Protein AF-A0A7J2KCJ2-F1 (afdb_monomer_lite)

Radius of gyration: 29.89 Å; chains: 1; bounding box: 61×27×84 Å

Foldseek 3Di:
DVVVVVVVVVVCVVPPVDDDDDDDDDDDDDQAKDKDKDFDDKDKDKDFDPLPPFDFDKDKDFDFFPQPDFKDADPAQFDPPFDFKDAQPPHTDDDPPQWHADNVRRMIGGPGGHHGDGSRIMGIGTHPVRRDGDIDIDMDIDMDMDIDHDDD

Sequence (152 aa):
MLELGLMIKKLLEENIKDVKIFFQEPFKETSETIIYITLDESRIDEKTLPRKDVEKKDVIEKFSGNGVKKIFKLSSPPLKPITRVEHPPGIILRENVDFTVNYEQQTILFKRPPKKGNENIVITYYDRNKVYEILYLTMSVVYRIHIYSKDP

Secondary structure (DSSP, 8-state):
-HHHHHHHHHHHHHH-TT----PPPP----SS-EEEEEEEEEEEEEEEPPGGGS--PEEEEEEEE-SS--EEE-SSPBPSSP-EEESSTT-B--BTTTEEEETTTTEEEESSPPPSEEEEEEEEEEBGGG----EEEEEEEEEEEEEE----

Structure (mmCIF, N/CA/C/O backbone):
data_AF-A0A7J2KCJ2-F1
#
_entry.id   AF-A0A7J2KCJ2-F1
#
loop_
_atom_site.group_PDB
_atom_site.id
_atom_site.type_symbol
_atom_site.label_atom_id
_atom_site.label_alt_id
_atom_site.label_comp_id
_atom_site.label_asym_id
_atom_site.label_entity_id
_atom_site.label_seq_id
_atom_site.pdbx_PDB_ins_code
_atom_site.Cartn_x
_atom_site.Cartn_y
_atom_site.Cartn_z
_atom_site.occupancy
_atom_site.B_iso_or_equiv
_atom_site.auth_seq_id
_atom_site.auth_comp_id
_atom_site.auth_asym_id
_atom_site.auth_atom_id
_atom_site.pdbx_PDB_model_num
ATOM 1 N N . MET A 1 1 ? 22.908 12.843 -42.430 1.00 42.88 1 MET A N 1
ATOM 2 C CA . MET A 1 1 ? 23.109 11.417 -42.077 1.00 42.88 1 MET A CA 1
ATOM 3 C C . MET A 1 1 ? 24.150 11.214 -40.972 1.00 42.88 1 MET A C 1
ATOM 5 O O . MET A 1 1 ? 23.867 10.425 -40.085 1.00 42.88 1 MET A O 1
ATOM 9 N N . LEU A 1 2 ? 25.288 11.933 -40.958 1.00 42.72 2 LEU A N 1
ATOM 10 C CA . LEU A 1 2 ? 26.294 11.820 -39.880 1.00 42.72 2 LEU A CA 1
ATOM 11 C C . LEU A 1 2 ? 25.764 12.162 -38.469 1.00 42.72 2 LEU A C 1
ATOM 13 O O . LEU A 1 2 ? 26.114 11.479 -37.512 1.00 42.72 2 LEU A O 1
ATOM 17 N N . GLU A 1 3 ? 24.896 13.168 -38.328 1.00 48.50 3 GLU A N 1
ATOM 18 C CA . GLU A 1 3 ? 24.433 13.630 -37.004 1.00 48.50 3 GLU A CA 1
ATOM 19 C C . GLU A 1 3 ? 23.588 12.598 -36.240 1.00 48.50 3 GLU A C 1
ATOM 21 O O . GLU A 1 3 ? 23.720 12.470 -35.024 1.00 48.50 3 GLU A O 1
ATOM 26 N N . LEU A 1 4 ? 22.771 11.806 -36.944 1.00 45.66 4 LEU A N 1
ATOM 27 C CA . LEU A 1 4 ? 21.928 10.782 -36.319 1.00 45.66 4 LEU A CA 1
ATOM 28 C C . LEU A 1 4 ? 22.764 9.593 -35.815 1.00 45.66 4 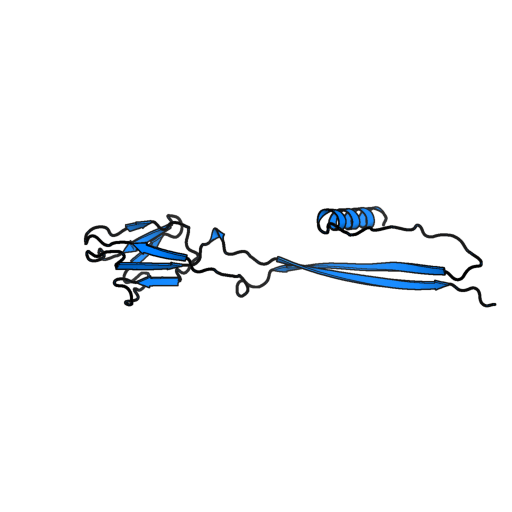LEU A C 1
ATOM 30 O O . LEU A 1 4 ? 22.515 9.072 -34.730 1.00 45.66 4 LEU A O 1
ATOM 34 N N . GLY A 1 5 ? 23.801 9.204 -36.568 1.00 46.38 5 GLY A N 1
ATOM 35 C CA . GLY A 1 5 ? 24.722 8.134 -36.172 1.00 46.38 5 GLY A CA 1
ATOM 36 C C . GLY A 1 5 ? 25.511 8.475 -34.904 1.00 46.38 5 GLY A C 1
ATOM 37 O O . GLY A 1 5 ? 25.633 7.645 -34.004 1.00 46.38 5 GLY A O 1
ATOM 38 N N . LEU A 1 6 ? 25.970 9.724 -34.783 1.00 53.34 6 LEU A N 1
ATOM 39 C CA . LEU A 1 6 ? 26.630 10.231 -33.574 1.00 53.34 6 LEU A CA 1
ATOM 40 C C . LEU A 1 6 ? 25.693 10.245 -32.356 1.00 53.34 6 LEU A C 1
ATOM 42 O O . LEU A 1 6 ? 26.117 9.882 -31.258 1.00 53.34 6 LEU A O 1
ATOM 46 N N . MET A 1 7 ? 24.422 10.609 -32.549 1.00 51.00 7 MET A N 1
ATOM 47 C CA . MET A 1 7 ? 23.421 10.635 -31.479 1.00 51.00 7 MET A CA 1
ATOM 48 C C . MET A 1 7 ? 23.092 9.228 -30.958 1.00 51.00 7 MET A C 1
ATOM 50 O O . MET A 1 7 ? 23.064 9.018 -29.747 1.00 51.00 7 MET A O 1
ATOM 54 N N . ILE A 1 8 ? 22.918 8.252 -31.855 1.00 53.03 8 ILE A N 1
ATOM 55 C CA . ILE A 1 8 ? 22.663 6.847 -31.492 1.00 53.03 8 ILE A CA 1
ATOM 56 C C . ILE A 1 8 ? 23.874 6.237 -30.777 1.00 53.03 8 ILE A C 1
ATOM 58 O O . ILE A 1 8 ? 23.710 5.567 -29.760 1.00 53.03 8 ILE A O 1
ATOM 62 N N . LYS A 1 9 ? 25.097 6.510 -31.254 1.00 55.28 9 LYS A N 1
ATOM 63 C CA . LYS A 1 9 ? 26.328 6.045 -30.598 1.00 55.28 9 LYS A CA 1
ATOM 64 C C . LYS A 1 9 ? 26.427 6.544 -29.160 1.00 55.28 9 LYS A C 1
ATOM 66 O O . LYS A 1 9 ? 26.644 5.739 -28.261 1.00 55.28 9 LYS A O 1
ATOM 71 N N . LYS A 1 10 ? 26.218 7.845 -28.946 1.00 61.03 10 LYS A N 1
ATOM 72 C CA . LYS A 1 10 ? 26.251 8.450 -27.611 1.00 61.03 10 LYS A CA 1
ATOM 73 C C . LYS A 1 10 ? 25.230 7.797 -26.675 1.00 61.03 10 LYS A C 1
ATOM 75 O O . LYS A 1 10 ? 25.572 7.425 -25.560 1.00 61.03 10 LYS A O 1
ATOM 80 N N . LEU A 1 11 ? 24.006 7.586 -27.162 1.00 56.12 11 LEU A N 1
ATOM 81 C CA . LEU A 1 11 ? 22.927 6.975 -26.385 1.00 56.12 11 LEU A CA 1
ATOM 82 C C . LEU A 1 11 ? 23.242 5.524 -25.974 1.00 56.12 11 LEU A C 1
ATOM 84 O O . LEU A 1 11 ? 22.859 5.092 -24.888 1.00 56.12 11 LEU A O 1
ATOM 88 N N . LEU A 1 12 ? 23.953 4.776 -26.823 1.00 54.62 12 LEU A N 1
ATOM 89 C CA . LEU A 1 12 ? 24.359 3.394 -26.552 1.00 54.62 12 LEU A CA 1
ATOM 90 C C . LEU A 1 12 ? 25.576 3.310 -25.618 1.00 54.62 12 LEU A C 1
ATOM 92 O O . LEU A 1 12 ? 25.559 2.500 -24.695 1.00 54.62 12 LEU A O 1
ATOM 96 N N . GLU A 1 13 ? 26.589 4.160 -25.804 1.00 59.94 13 GLU A N 1
ATOM 97 C CA . GLU A 1 13 ? 27.771 4.227 -24.926 1.00 59.94 13 GLU A CA 1
ATOM 98 C C . GLU A 1 13 ? 27.409 4.677 -23.497 1.00 59.94 13 GLU A C 1
ATOM 100 O O . GLU A 1 13 ? 27.990 4.191 -22.529 1.00 59.94 13 GLU A O 1
ATOM 105 N N . GLU A 1 14 ? 26.423 5.568 -23.342 1.00 59.81 14 GLU A N 1
ATOM 106 C CA . GLU A 1 14 ? 25.967 6.054 -22.030 1.00 59.81 14 GLU A CA 1
ATOM 107 C C . GLU A 1 14 ? 25.188 4.997 -21.229 1.00 59.81 14 GLU A C 1
ATOM 109 O O . GLU A 1 14 ? 25.226 5.009 -19.998 1.00 59.81 14 GLU A O 1
ATOM 114 N N . ASN A 1 15 ? 24.501 4.069 -21.905 1.00 50.44 15 ASN A N 1
ATOM 115 C CA . ASN A 1 15 ? 23.585 3.119 -21.263 1.00 50.44 15 ASN A CA 1
ATOM 116 C C . ASN A 1 15 ? 24.089 1.667 -21.251 1.00 50.44 15 ASN A C 1
ATOM 118 O O . ASN A 1 15 ? 23.579 0.853 -20.482 1.00 50.44 15 ASN A O 1
ATOM 122 N N . ILE A 1 16 ? 25.095 1.325 -22.063 1.00 49.78 16 ILE A N 1
ATOM 123 C CA . ILE A 1 16 ? 25.649 -0.030 -22.160 1.00 49.78 16 ILE A CA 1
ATOM 124 C C . ILE A 1 16 ? 27.174 0.066 -22.063 1.00 49.78 16 ILE A C 1
ATOM 126 O O . ILE A 1 16 ? 27.855 0.447 -23.011 1.00 49.78 16 ILE A O 1
ATOM 130 N N . LYS A 1 17 ? 27.719 -0.294 -20.895 1.00 45.59 17 LYS A N 1
ATOM 131 C CA . LYS A 1 17 ? 29.115 -0.022 -20.503 1.00 45.59 17 LYS A CA 1
ATOM 132 C C . LYS A 1 17 ? 30.212 -0.698 -21.344 1.00 45.59 17 LYS A C 1
ATOM 134 O O . LYS A 1 17 ? 31.373 -0.376 -21.130 1.00 45.59 17 LYS A O 1
ATOM 139 N N . ASP A 1 18 ? 29.878 -1.555 -22.309 1.00 43.91 18 ASP A N 1
ATOM 140 C CA . ASP A 1 18 ? 30.858 -2.364 -23.052 1.00 43.91 18 ASP A CA 1
ATOM 141 C C . ASP A 1 18 ? 30.596 -2.437 -24.569 1.00 43.91 18 ASP A C 1
ATOM 143 O O . ASP A 1 18 ? 30.805 -3.475 -25.197 1.00 43.91 18 ASP A O 1
ATOM 147 N N . VAL A 1 19 ? 30.147 -1.347 -25.203 1.00 40.44 19 VAL A N 1
ATOM 148 C CA . VAL A 1 19 ? 29.978 -1.315 -26.671 1.00 40.44 19 VAL A CA 1
ATOM 149 C C . VAL A 1 19 ? 30.938 -0.313 -27.310 1.00 40.44 19 VAL A C 1
ATOM 151 O O . VAL A 1 19 ? 30.828 0.890 -27.106 1.00 40.44 19 VAL A O 1
ATOM 154 N N . LYS A 1 20 ? 31.877 -0.808 -28.129 1.00 37.22 20 LYS A N 1
ATOM 155 C CA . LYS A 1 20 ? 32.715 0.020 -29.014 1.00 37.22 20 LYS A CA 1
ATOM 156 C C . LYS A 1 20 ? 32.087 0.071 -30.406 1.00 37.22 20 LYS A C 1
ATOM 158 O O . LYS A 1 20 ? 32.025 -0.952 -31.083 1.00 37.22 20 LYS A O 1
ATOM 163 N N . ILE A 1 21 ? 31.649 1.254 -30.835 1.00 43.53 21 ILE A N 1
ATOM 164 C CA . ILE A 1 21 ? 31.030 1.473 -32.153 1.00 43.53 21 ILE A CA 1
ATOM 165 C C . ILE A 1 21 ? 31.984 2.275 -33.044 1.00 43.53 21 ILE A C 1
ATOM 167 O O . ILE A 1 21 ? 32.410 3.378 -32.684 1.00 43.53 21 ILE A O 1
ATOM 171 N N . PHE A 1 22 ? 32.275 1.735 -34.228 1.00 40.47 22 PHE A N 1
ATOM 172 C CA . PHE A 1 22 ? 33.077 2.381 -35.265 1.00 40.47 22 PHE A CA 1
ATOM 173 C C . PHE A 1 22 ? 32.191 2.707 -36.473 1.00 40.47 22 PHE A C 1
ATOM 175 O O . PHE A 1 22 ? 31.462 1.843 -36.952 1.00 40.47 22 PHE A O 1
ATOM 182 N N . PHE A 1 23 ? 32.269 3.943 -36.968 1.00 42.19 23 PHE A N 1
ATOM 183 C CA . PHE A 1 23 ? 31.685 4.335 -38.251 1.00 42.19 23 PHE A CA 1
ATOM 184 C C . PHE A 1 23 ? 32.813 4.398 -39.278 1.00 42.19 23 PHE A C 1
ATOM 186 O O . PHE A 1 23 ? 33.782 5.126 -39.068 1.00 42.19 23 PHE A O 1
ATOM 193 N N . GLN A 1 24 ? 32.707 3.627 -40.358 1.00 47.22 24 GLN A N 1
ATOM 194 C CA . GLN A 1 24 ? 33.613 3.736 -41.502 1.00 47.22 24 GLN A CA 1
ATOM 195 C C . GLN A 1 24 ? 32.980 4.623 -42.578 1.00 47.22 24 GLN A C 1
ATOM 197 O O . GLN A 1 24 ? 31.788 4.509 -42.864 1.00 47.22 24 GLN A O 1
ATOM 202 N N . GLU A 1 25 ? 33.777 5.519 -43.160 1.00 47.97 25 GLU A N 1
ATOM 203 C CA . GLU A 1 25 ? 33.387 6.293 -44.342 1.00 47.97 25 GLU A CA 1
ATOM 204 C C . GLU A 1 25 ? 33.278 5.383 -45.583 1.00 47.97 25 GLU A C 1
ATOM 206 O O . GLU A 1 25 ? 33.993 4.379 -45.666 1.00 47.97 25 GLU A O 1
ATOM 211 N N . PRO A 1 26 ? 32.424 5.711 -46.574 1.00 44.12 26 PRO A N 1
ATOM 212 C CA . PRO A 1 26 ? 32.389 4.976 -47.837 1.00 44.12 26 PRO A CA 1
ATOM 213 C C . PRO A 1 26 ? 33.716 5.174 -4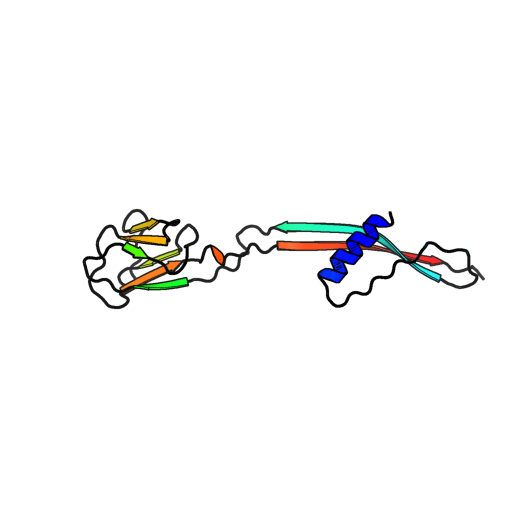8.587 1.00 44.12 26 PRO A C 1
ATOM 215 O O . PRO A 1 26 ? 34.081 6.313 -48.884 1.00 44.12 26 PRO A O 1
ATOM 218 N N . PHE A 1 27 ? 34.445 4.092 -48.899 1.00 53.03 27 PHE A N 1
ATOM 219 C CA . PHE A 1 27 ? 35.766 4.194 -49.536 1.00 53.03 27 PHE A CA 1
ATOM 220 C C . PHE A 1 27 ? 35.953 3.387 -50.831 1.00 53.03 27 PHE A C 1
ATOM 222 O O . PHE A 1 27 ? 35.218 2.449 -51.131 1.00 53.03 27 PHE A O 1
ATOM 229 N N . LYS A 1 28 ? 36.950 3.868 -51.591 1.00 51.47 28 LYS A N 1
ATOM 230 C CA . LYS A 1 28 ? 37.321 3.637 -53.000 1.00 51.47 28 LYS A CA 1
ATOM 231 C C . LYS A 1 28 ? 37.773 2.207 -53.331 1.00 51.47 28 LYS A C 1
ATOM 233 O O . LYS A 1 28 ? 38.294 1.511 -52.470 1.00 51.47 28 LYS A O 1
ATOM 238 N N . GLU A 1 29 ? 37.612 1.845 -54.610 1.00 52.34 29 GLU A N 1
ATOM 239 C CA . GLU A 1 29 ? 37.973 0.561 -55.238 1.00 52.34 29 GLU A CA 1
ATOM 240 C C . GLU A 1 29 ? 39.289 -0.045 -54.724 1.00 52.34 29 GLU A C 1
ATOM 242 O O . GLU A 1 29 ? 40.326 0.620 -54.699 1.00 52.34 29 GLU A O 1
ATOM 247 N N . THR A 1 30 ? 39.253 -1.336 -54.374 1.00 53.50 30 THR A N 1
ATOM 248 C CA . THR A 1 30 ? 40.435 -2.115 -53.972 1.00 53.50 30 THR A CA 1
ATOM 249 C C . THR A 1 30 ? 40.507 -3.429 -54.756 1.00 53.50 30 THR A C 1
ATOM 251 O O . THR A 1 30 ? 39.509 -3.888 -55.311 1.00 53.50 30 THR A O 1
ATOM 254 N N . SER A 1 31 ? 41.696 -4.032 -54.820 1.00 55.81 31 SER A N 1
ATOM 255 C CA . SER A 1 31 ? 41.951 -5.324 -55.470 1.00 55.81 31 SER A CA 1
ATOM 256 C C . SER A 1 31 ? 41.703 -6.545 -54.575 1.00 55.81 31 SER A C 1
ATOM 258 O O . SER A 1 31 ? 41.955 -7.663 -55.012 1.00 55.81 31 SER A O 1
ATOM 260 N N . GLU A 1 32 ? 41.247 -6.353 -53.338 1.00 58.16 32 GLU A N 1
ATOM 261 C CA . GLU A 1 32 ? 41.064 -7.421 -52.352 1.00 58.16 32 GLU A CA 1
ATOM 262 C C . GLU A 1 32 ? 39.577 -7.733 -52.133 1.00 58.16 32 GLU A C 1
ATOM 264 O O . GLU A 1 32 ? 38.709 -6.888 -52.362 1.00 58.16 32 GLU A O 1
ATOM 269 N N . THR A 1 33 ? 39.270 -8.955 -51.680 1.00 54.25 33 THR A N 1
ATOM 270 C CA . THR A 1 33 ? 37.913 -9.292 -51.233 1.00 54.25 33 THR A CA 1
ATOM 271 C C . THR A 1 33 ? 37.606 -8.518 -49.957 1.00 54.25 33 THR A C 1
ATOM 273 O O . THR A 1 33 ? 38.273 -8.702 -48.940 1.00 54.25 33 THR A O 1
ATOM 276 N N . ILE A 1 34 ? 36.573 -7.685 -49.996 1.00 54.97 34 ILE A N 1
ATOM 277 C CA . ILE A 1 34 ? 36.153 -6.843 -48.880 1.00 54.97 34 ILE A CA 1
ATOM 278 C C . ILE A 1 34 ? 34.749 -7.231 -48.445 1.00 54.97 34 ILE A C 1
ATOM 280 O O . ILE A 1 34 ? 33.840 -7.390 -49.258 1.00 54.97 34 ILE A O 1
ATOM 284 N N . ILE A 1 35 ? 34.570 -7.313 -47.131 1.00 49.12 35 ILE A N 1
ATOM 285 C CA . ILE A 1 35 ? 33.267 -7.416 -46.484 1.00 49.12 35 ILE A CA 1
ATOM 286 C C . ILE A 1 35 ? 33.032 -6.101 -45.750 1.00 49.12 35 ILE A C 1
ATOM 288 O O . ILE A 1 35 ? 33.836 -5.735 -44.893 1.00 49.12 35 ILE A O 1
ATOM 292 N N . TYR A 1 36 ? 31.936 -5.406 -46.045 1.00 60.84 36 TYR A N 1
ATOM 293 C CA . TYR A 1 36 ? 31.486 -4.294 -45.211 1.00 60.84 36 TYR A CA 1
ATOM 294 C C . TYR A 1 36 ? 30.050 -4.491 -44.741 1.00 60.84 36 TYR A C 1
ATOM 296 O O . TYR A 1 36 ? 29.222 -5.106 -45.413 1.00 60.84 36 TYR A O 1
ATOM 304 N N . ILE A 1 37 ? 29.768 -3.959 -43.555 1.00 55.03 37 ILE A N 1
ATOM 305 C CA . ILE A 1 37 ? 28.477 -4.068 -42.885 1.00 55.03 37 ILE A CA 1
ATOM 306 C C . ILE A 1 37 ? 27.902 -2.661 -42.773 1.00 55.03 37 ILE A C 1
ATOM 308 O O . ILE A 1 37 ? 28.506 -1.789 -42.150 1.00 55.03 37 ILE A O 1
ATOM 312 N N . THR A 1 38 ? 26.745 -2.428 -43.374 1.00 54.22 38 THR A N 1
ATOM 313 C CA . THR A 1 38 ? 25.989 -1.184 -43.237 1.00 54.22 38 THR A CA 1
ATOM 314 C C . THR A 1 38 ? 24.825 -1.390 -42.283 1.00 54.22 38 THR A C 1
ATOM 316 O O . THR A 1 38 ? 24.184 -2.440 -42.266 1.00 54.22 38 THR A O 1
ATOM 319 N N . LEU A 1 39 ? 24.554 -0.372 -41.469 1.00 57.88 39 LEU A N 1
ATOM 320 C CA . LEU A 1 39 ? 23.292 -0.260 -40.751 1.00 57.88 39 LEU A CA 1
ATOM 321 C C . LEU A 1 39 ? 22.238 0.232 -41.747 1.00 57.88 39 LEU A C 1
ATOM 323 O O . LEU A 1 39 ? 22.379 1.329 -42.281 1.00 57.88 39 LEU A O 1
ATOM 327 N N . ASP A 1 40 ? 21.227 -0.585 -42.010 1.00 61.84 40 ASP A N 1
ATOM 328 C CA . ASP A 1 40 ? 20.182 -0.296 -42.995 1.00 61.84 40 ASP A CA 1
ATOM 329 C C . ASP A 1 40 ? 18.995 0.395 -42.325 1.00 61.84 40 ASP A C 1
ATOM 331 O O . ASP A 1 40 ? 18.592 1.492 -42.704 1.00 61.84 40 ASP A O 1
ATOM 335 N N . GLU A 1 41 ? 18.498 -0.204 -41.244 1.00 60.78 41 GLU A N 1
ATOM 336 C CA . GLU A 1 41 ? 17.384 0.333 -40.474 1.00 60.78 41 GLU A CA 1
ATOM 337 C C . GLU A 1 41 ? 17.625 0.129 -38.980 1.00 60.78 41 GLU A C 1
ATOM 339 O O . GLU A 1 41 ? 18.120 -0.908 -38.536 1.00 60.78 41 GLU A O 1
ATOM 344 N N . SER A 1 42 ? 17.238 1.120 -38.183 1.00 59.88 42 SER A N 1
ATOM 345 C CA . SER A 1 42 ? 17.188 1.000 -36.729 1.00 59.88 42 SER A CA 1
ATOM 346 C C . SER A 1 42 ? 15.879 1.570 -36.215 1.00 59.88 42 SER A C 1
ATOM 348 O O . SER A 1 42 ? 15.500 2.679 -36.597 1.00 59.88 42 SER A O 1
ATOM 350 N N . ARG A 1 43 ? 15.224 0.855 -35.304 1.00 59.22 43 ARG A N 1
ATOM 351 C CA . ARG A 1 43 ? 14.020 1.322 -34.618 1.00 59.22 43 ARG A CA 1
ATOM 352 C C . ARG A 1 43 ? 14.119 1.023 -33.132 1.00 59.22 43 ARG A C 1
ATOM 354 O O . ARG A 1 43 ? 14.487 -0.084 -32.747 1.00 59.22 43 ARG A O 1
ATOM 361 N N . ILE A 1 44 ? 13.770 2.006 -32.311 1.00 60.25 44 ILE A N 1
ATOM 362 C CA . ILE A 1 44 ? 13.568 1.823 -30.875 1.00 60.25 44 ILE A CA 1
ATOM 363 C C . ILE A 1 44 ? 12.076 1.980 -30.627 1.00 60.25 44 ILE A C 1
ATOM 365 O O . ILE A 1 44 ? 11.514 3.039 -30.897 1.00 60.25 44 ILE A O 1
ATOM 369 N N . ASP A 1 45 ? 11.449 0.921 -30.134 1.00 65.56 45 ASP A N 1
ATOM 370 C CA . ASP A 1 45 ? 10.058 0.950 -29.707 1.00 65.56 45 ASP A CA 1
ATOM 371 C C . ASP A 1 45 ? 10.013 1.001 -28.183 1.00 65.56 45 ASP A C 1
ATOM 373 O O . ASP A 1 45 ? 10.494 0.092 -27.497 1.00 65.56 45 ASP A O 1
ATOM 377 N N . GLU A 1 46 ? 9.408 2.060 -27.658 1.00 59.59 46 GLU A N 1
ATOM 378 C CA . GLU A 1 46 ? 9.051 2.153 -26.251 1.00 59.59 46 GLU A CA 1
ATOM 379 C C . GLU A 1 46 ? 7.711 1.449 -26.040 1.00 59.59 46 GLU A C 1
ATOM 381 O O . GLU A 1 46 ? 6.702 1.769 -26.674 1.00 59.59 46 GLU A O 1
ATOM 386 N N . LYS A 1 47 ? 7.701 0.448 -25.161 1.00 63.00 47 LYS A N 1
ATOM 387 C CA . LYS A 1 47 ? 6.478 -0.222 -24.732 1.00 63.00 47 LYS A CA 1
ATOM 388 C C . LYS A 1 47 ? 6.345 -0.099 -23.227 1.00 63.00 47 LYS A C 1
ATOM 390 O O . LYS A 1 47 ? 7.107 -0.694 -22.465 1.00 63.00 47 LYS A O 1
ATOM 395 N N . THR A 1 48 ? 5.319 0.624 -22.804 1.00 56.44 48 THR A N 1
ATOM 396 C CA . THR A 1 48 ? 4.815 0.550 -21.436 1.00 56.44 48 THR A CA 1
ATOM 397 C C . THR A 1 48 ? 3.988 -0.725 -21.314 1.00 56.44 48 THR A C 1
ATOM 399 O O . THR A 1 48 ? 3.012 -0.903 -22.050 1.00 56.44 48 THR A O 1
ATOM 402 N N . LEU A 1 49 ? 4.363 -1.639 -20.416 1.00 56.12 49 LEU A N 1
ATOM 403 C CA . LEU A 1 49 ? 3.497 -2.782 -20.139 1.00 56.12 49 LEU A CA 1
ATOM 404 C C . LEU A 1 49 ? 2.198 -2.307 -19.474 1.00 56.12 49 LEU A C 1
ATOM 406 O O . LEU A 1 49 ? 2.212 -1.377 -18.660 1.00 56.12 49 LEU A O 1
ATOM 410 N N . PRO A 1 50 ? 1.053 -2.943 -19.774 1.00 52.31 50 PRO A N 1
ATOM 411 C CA . PRO A 1 50 ? -0.155 -2.710 -19.004 1.00 52.31 50 PRO A CA 1
ATOM 412 C C . PRO A 1 50 ? 0.122 -3.009 -17.521 1.00 52.31 50 PRO A C 1
ATOM 414 O O . PRO A 1 50 ? 0.817 -3.966 -17.194 1.00 52.31 50 PRO A O 1
ATOM 417 N N . ARG A 1 51 ? -0.480 -2.227 -16.610 1.00 53.47 51 ARG A N 1
ATOM 418 C CA . ARG A 1 51 ? -0.323 -2.280 -15.131 1.00 53.47 51 ARG A CA 1
ATOM 419 C C . ARG A 1 51 ? -0.416 -3.666 -14.454 1.00 53.47 51 ARG A C 1
ATOM 421 O O . ARG A 1 51 ? -0.256 -3.750 -13.236 1.00 53.47 51 ARG A O 1
ATOM 428 N N . LYS A 1 52 ? -0.748 -4.729 -15.190 1.00 52.25 52 LYS A N 1
ATOM 429 C CA . LYS A 1 52 ? -0.794 -6.113 -14.706 1.00 52.25 52 LYS A CA 1
ATOM 430 C C . LYS A 1 52 ? 0.587 -6.715 -14.444 1.00 52.25 52 LYS A C 1
ATOM 432 O O . LYS A 1 52 ? 0.665 -7.550 -13.552 1.00 52.25 52 LYS A O 1
ATOM 437 N N . ASP A 1 53 ? 1.635 -6.249 -15.120 1.00 51.66 53 ASP A N 1
ATOM 438 C CA . ASP A 1 53 ? 2.983 -6.833 -15.003 1.00 51.66 53 ASP A CA 1
ATOM 439 C C . ASP A 1 53 ? 3.887 -6.088 -14.007 1.00 51.66 53 ASP A C 1
ATOM 441 O O . ASP A 1 53 ? 5.088 -6.327 -13.935 1.00 51.66 53 ASP A O 1
ATOM 445 N N . VAL A 1 54 ? 3.314 -5.175 -13.216 1.00 61.34 54 VAL A N 1
ATOM 446 C CA . VAL A 1 54 ? 4.049 -4.482 -12.157 1.00 61.34 54 VAL A CA 1
ATOM 447 C C . VAL A 1 54 ? 4.238 -5.424 -10.975 1.00 61.34 54 VAL A C 1
ATOM 449 O O . VAL A 1 54 ? 3.256 -5.908 -10.406 1.00 61.34 54 VAL A O 1
ATOM 452 N N . GLU A 1 55 ? 5.485 -5.645 -10.567 1.00 64.12 55 GLU A N 1
ATOM 453 C CA . GLU A 1 55 ? 5.798 -6.367 -9.338 1.00 64.12 55 GLU A CA 1
ATOM 454 C C . GLU A 1 55 ? 5.294 -5.553 -8.136 1.00 64.12 55 GLU A C 1
ATOM 456 O O . GLU A 1 55 ? 5.829 -4.501 -7.783 1.00 64.12 55 GLU A O 1
ATOM 461 N N . LYS A 1 56 ? 4.197 -6.008 -7.526 1.00 74.19 56 LYS A N 1
ATOM 462 C CA . LYS A 1 56 ? 3.610 -5.372 -6.346 1.00 74.19 56 LYS A CA 1
ATOM 463 C C . LYS A 1 56 ? 4.000 -6.171 -5.115 1.00 74.19 56 LYS A C 1
ATOM 465 O O . LYS A 1 56 ? 3.551 -7.301 -4.940 1.00 74.19 56 LYS A O 1
ATOM 470 N N . LYS A 1 57 ? 4.808 -5.577 -4.241 1.00 79.94 57 LYS A N 1
ATOM 471 C CA . LYS A 1 57 ? 5.146 -6.182 -2.951 1.00 79.94 57 LYS A CA 1
ATOM 472 C C . LYS A 1 57 ? 4.136 -5.762 -1.889 1.00 79.94 57 LYS A C 1
ATOM 474 O O . LYS A 1 57 ? 3.938 -4.567 -1.669 1.00 79.94 57 LYS A O 1
ATOM 479 N N . ASP A 1 58 ? 3.529 -6.741 -1.225 1.00 88.00 58 ASP A N 1
ATOM 480 C CA . ASP A 1 58 ? 2.637 -6.489 -0.095 1.00 88.00 58 ASP A CA 1
ATOM 481 C C . ASP A 1 58 ? 3.397 -5.841 1.068 1.00 88.00 58 ASP A C 1
ATOM 483 O O . ASP A 1 58 ? 4.445 -6.319 1.515 1.00 88.00 58 ASP A O 1
ATOM 487 N N . VAL A 1 59 ? 2.829 -4.758 1.585 1.00 93.88 59 VAL A N 1
ATOM 488 C CA . VAL A 1 59 ? 3.172 -4.164 2.872 1.00 93.88 59 VAL A CA 1
ATOM 489 C C . VAL A 1 59 ? 2.131 -4.635 3.877 1.00 93.88 59 VAL A C 1
ATOM 491 O O . VAL A 1 59 ? 0.930 -4.479 3.654 1.00 93.88 59 VAL A O 1
ATOM 494 N N . ILE A 1 60 ? 2.591 -5.220 4.982 1.00 96.81 60 ILE A N 1
ATOM 495 C CA . ILE A 1 60 ? 1.736 -5.658 6.086 1.00 96.81 60 ILE A CA 1
ATOM 496 C C . ILE A 1 60 ? 2.072 -4.797 7.296 1.00 96.81 60 ILE A C 1
ATOM 498 O O . ILE A 1 60 ? 3.183 -4.858 7.819 1.00 96.81 60 ILE A O 1
ATOM 502 N N . GLU A 1 61 ? 1.099 -4.021 7.754 1.00 97.56 61 GLU A N 1
ATOM 503 C CA . GLU A 1 61 ? 1.206 -3.233 8.975 1.00 97.56 61 GLU A CA 1
ATOM 504 C C . GLU A 1 61 ? 0.248 -3.748 10.036 1.00 97.56 61 GLU A C 1
ATOM 506 O O . GLU A 1 61 ? -0.902 -4.100 9.756 1.00 97.56 61 GLU A O 1
ATOM 511 N N . LYS A 1 62 ? 0.737 -3.775 11.275 1.00 98.19 62 LYS A N 1
ATOM 512 C CA . LYS A 1 62 ? -0.035 -4.191 12.437 1.00 98.19 62 LYS A CA 1
ATOM 513 C C . LYS A 1 62 ? -0.167 -3.043 13.420 1.00 98.19 62 LYS A C 1
ATOM 515 O O . LYS A 1 62 ? 0.797 -2.334 13.698 1.00 98.19 62 LYS A O 1
ATOM 520 N N . PHE A 1 63 ? -1.359 -2.895 13.980 1.00 98.19 63 PHE A N 1
ATOM 521 C CA . PHE A 1 63 ? -1.650 -1.894 14.998 1.00 98.19 63 PHE A CA 1
ATOM 522 C C . PHE A 1 63 ? -2.379 -2.519 16.182 1.00 98.19 63 PHE A C 1
ATOM 524 O O . PHE A 1 63 ? -3.083 -3.520 16.049 1.00 98.19 63 PHE A O 1
ATOM 531 N N . SER A 1 64 ? -2.241 -1.882 17.341 1.00 98.00 64 SER A N 1
ATOM 532 C CA . SER A 1 64 ? -2.948 -2.261 18.562 1.00 98.00 64 SE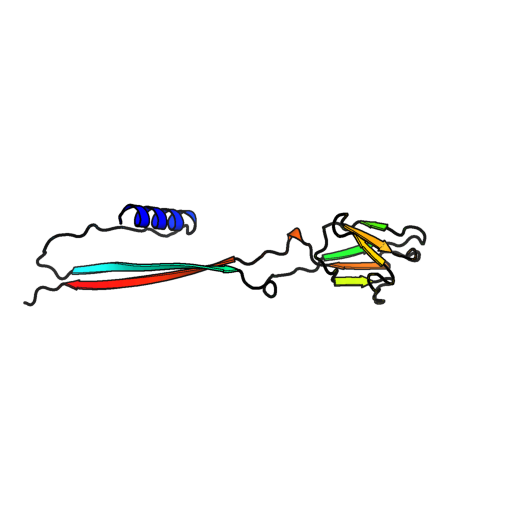R A CA 1
ATOM 533 C C . SER A 1 64 ? -4.142 -1.339 18.784 1.00 98.00 64 SER A C 1
ATOM 535 O O . SER A 1 64 ? -3.999 -0.116 18.897 1.00 98.00 64 SER A O 1
ATOM 537 N N . GLY A 1 65 ? -5.336 -1.920 18.852 1.00 96.81 65 GLY A N 1
ATOM 538 C CA . GLY A 1 65 ? -6.544 -1.223 19.266 1.00 96.81 65 GLY A CA 1
ATOM 539 C C . GLY A 1 65 ? -6.515 -0.927 20.765 1.00 96.81 65 GLY A C 1
ATOM 540 O O . GLY A 1 65 ? -6.015 -1.717 21.566 1.00 96.81 65 GLY A O 1
ATOM 541 N N . ASN A 1 66 ? -7.088 0.206 21.165 1.00 96.38 66 ASN A N 1
ATOM 542 C CA . ASN A 1 66 ? -7.262 0.580 22.573 1.00 96.38 66 ASN A CA 1
ATOM 543 C C . ASN A 1 66 ? -8.741 0.733 22.976 1.00 96.38 66 ASN A C 1
ATOM 545 O O . ASN A 1 66 ? -9.021 1.131 24.102 1.00 96.38 66 ASN A O 1
ATOM 549 N N . GLY A 1 67 ? -9.685 0.436 22.075 1.00 96.81 67 GLY A N 1
ATOM 550 C CA . GLY A 1 67 ? -11.122 0.617 22.299 1.00 96.81 67 GLY A CA 1
ATOM 551 C C . GLY A 1 67 ? -11.645 2.038 22.065 1.00 96.81 67 GLY A C 1
ATOM 552 O O . GLY A 1 67 ? -12.851 2.242 22.147 1.00 96.81 67 GLY A O 1
ATOM 553 N N . VAL A 1 68 ? -10.780 3.013 21.752 1.00 97.44 68 VAL A N 1
ATOM 554 C CA . VAL A 1 68 ? -11.154 4.438 21.629 1.00 97.44 68 VAL A CA 1
ATOM 555 C C . VAL A 1 68 ? -10.671 5.060 20.316 1.00 97.44 68 VAL A C 1
ATOM 557 O O . VAL A 1 68 ? -11.437 5.719 19.614 1.00 97.44 68 VAL A O 1
ATOM 560 N N . LYS A 1 69 ? -9.400 4.853 19.958 1.00 97.12 69 LYS A N 1
ATOM 561 C CA . LYS A 1 69 ? -8.763 5.402 18.757 1.00 97.12 69 LYS A CA 1
ATOM 562 C C . LYS A 1 69 ? -9.403 4.797 17.507 1.00 97.12 69 LYS A C 1
ATOM 564 O O . LYS A 1 69 ? -9.552 3.584 17.409 1.00 97.12 69 LYS A O 1
ATOM 569 N N . LYS A 1 70 ? -9.748 5.650 16.542 1.00 98.00 70 LYS A N 1
ATOM 570 C CA . LYS A 1 70 ? -10.357 5.242 15.262 1.00 98.00 70 LYS A CA 1
ATOM 571 C C . LYS A 1 70 ? -9.456 5.442 14.050 1.00 98.00 70 LYS A C 1
ATOM 573 O O . LYS A 1 70 ? -9.718 4.846 13.014 1.00 98.00 70 LYS A O 1
ATOM 578 N N . ILE A 1 71 ? -8.443 6.298 14.166 1.00 98.25 71 ILE A N 1
ATOM 579 C CA . ILE A 1 71 ? -7.586 6.702 13.051 1.00 98.25 71 ILE A CA 1
ATOM 580 C C . ILE A 1 71 ? -6.218 6.057 13.216 1.00 98.25 71 ILE A C 1
ATOM 582 O O . ILE A 1 71 ? -5.594 6.193 14.267 1.00 98.25 71 ILE A O 1
ATOM 586 N N . PHE A 1 72 ? -5.742 5.395 12.172 1.00 98.00 72 PHE A N 1
ATOM 587 C CA . PHE A 1 72 ? -4.430 4.762 12.125 1.00 98.00 72 PHE A CA 1
ATOM 588 C C . PHE A 1 72 ? -3.693 5.270 10.890 1.00 98.00 72 PHE A C 1
ATOM 590 O O . PHE A 1 72 ? -4.252 5.282 9.797 1.00 98.00 72 PHE A O 1
ATOM 597 N N . LYS A 1 73 ? -2.468 5.760 11.084 1.00 98.25 73 LYS A N 1
ATOM 598 C CA . LYS A 1 73 ? -1.610 6.305 10.030 1.00 98.25 73 LYS A CA 1
ATOM 599 C C . LYS A 1 73 ? -0.714 5.179 9.525 1.00 98.25 73 LYS A C 1
ATOM 601 O O . LYS A 1 73 ? -0.039 4.560 10.340 1.00 98.25 73 LYS A O 1
ATOM 606 N N . LEU A 1 74 ? -0.748 4.931 8.222 1.00 97.56 74 LEU A N 1
ATOM 607 C CA . LEU A 1 74 ? 0.118 3.969 7.548 1.00 97.56 74 LEU A CA 1
ATOM 608 C C . LEU A 1 74 ? 1.518 4.557 7.374 1.00 97.56 74 LEU A C 1
ATOM 610 O O . LEU A 1 74 ? 1.682 5.779 7.290 1.00 97.56 74 LEU A O 1
ATOM 614 N N . SER A 1 75 ? 2.515 3.681 7.310 1.00 95.44 75 SER A N 1
ATOM 615 C CA . SER A 1 75 ? 3.918 4.050 7.106 1.00 95.44 75 SER A CA 1
ATOM 616 C C . SER A 1 75 ? 4.212 4.572 5.696 1.00 95.44 75 SER A C 1
ATOM 618 O O . SER A 1 75 ? 5.146 5.352 5.518 1.00 95.44 75 SER A O 1
ATOM 620 N N . SER A 1 76 ? 3.411 4.175 4.704 1.00 92.88 76 SER A N 1
ATOM 621 C CA . SER A 1 76 ? 3.554 4.590 3.307 1.00 92.88 76 SER A CA 1
ATOM 622 C C . SER A 1 76 ? 2.185 4.795 2.641 1.00 92.88 76 SER A C 1
ATOM 624 O O . SER A 1 76 ? 1.174 4.260 3.114 1.00 92.88 76 SER A O 1
ATOM 626 N N . PRO A 1 77 ? 2.099 5.598 1.562 1.00 92.50 77 PRO A N 1
ATOM 627 C CA . PRO A 1 77 ? 0.835 5.843 0.884 1.00 92.50 77 PRO A CA 1
ATOM 628 C C . PRO A 1 77 ? 0.329 4.565 0.208 1.00 92.50 77 PRO A C 1
ATOM 630 O O . PRO A 1 77 ? 0.998 4.040 -0.684 1.00 92.50 77 PRO A O 1
ATOM 633 N N . PRO A 1 78 ? -0.878 4.079 0.544 1.00 94.06 78 PRO A N 1
ATOM 634 C CA . PRO A 1 78 ? -1.408 2.893 -0.103 1.00 94.06 78 PRO A CA 1
ATOM 635 C C . PRO A 1 78 ? -1.798 3.194 -1.552 1.00 94.06 78 PRO A C 1
ATOM 637 O O . PRO A 1 78 ? -2.298 4.281 -1.873 1.00 94.06 78 PRO A O 1
ATOM 640 N N . LEU A 1 79 ? -1.583 2.226 -2.438 1.00 91.69 79 LEU A N 1
ATOM 641 C CA . LEU A 1 79 ? -2.184 2.188 -3.763 1.00 91.69 79 LEU A CA 1
ATOM 642 C C . LEU A 1 79 ? -3.692 1.939 -3.616 1.00 91.69 79 LEU A C 1
ATOM 644 O O . LEU A 1 79 ? -4.121 1.167 -2.762 1.00 91.69 79 LEU A O 1
ATOM 648 N N . LYS A 1 80 ? -4.501 2.596 -4.451 1.00 90.81 80 LYS A N 1
ATOM 649 C CA . LYS A 1 80 ? -5.946 2.356 -4.514 1.00 90.81 80 LYS A CA 1
ATOM 650 C C . LYS A 1 80 ? -6.254 1.205 -5.490 1.00 90.81 80 LYS A C 1
ATOM 652 O O . LYS A 1 80 ? -5.733 1.236 -6.608 1.00 90.81 80 LYS A O 1
ATOM 657 N N . PRO A 1 81 ? -7.147 0.260 -5.143 1.00 91.25 81 PRO A N 1
ATOM 658 C CA . PRO A 1 81 ? -7.792 0.088 -3.836 1.00 91.25 81 PRO A CA 1
ATOM 659 C C . PRO A 1 81 ? -6.848 -0.540 -2.802 1.00 91.25 81 PRO A C 1
ATOM 661 O O . PRO A 1 81 ? -5.906 -1.242 -3.169 1.00 91.25 81 PRO A O 1
ATOM 664 N N . ILE A 1 82 ? -7.130 -0.314 -1.516 1.00 94.38 82 ILE A N 1
ATOM 665 C CA . ILE A 1 82 ? -6.431 -1.017 -0.437 1.00 94.38 82 ILE A CA 1
ATOM 666 C C . ILE A 1 82 ? -6.666 -2.533 -0.539 1.00 94.38 82 ILE A C 1
ATOM 668 O O . ILE A 1 82 ? -7.767 -2.966 -0.879 1.00 94.38 82 ILE A O 1
ATOM 672 N N . THR A 1 83 ? -5.646 -3.343 -0.245 1.00 95.12 83 THR A N 1
ATOM 673 C CA . THR A 1 83 ? -5.724 -4.799 -0.447 1.00 95.12 83 THR A CA 1
ATOM 674 C C . THR A 1 83 ? -6.606 -5.471 0.602 1.00 95.12 83 THR A C 1
ATOM 676 O O . THR A 1 83 ? -7.508 -6.233 0.254 1.00 95.12 83 THR A O 1
ATOM 679 N N . ARG A 1 84 ? -6.353 -5.226 1.896 1.00 97.06 84 ARG A N 1
ATOM 680 C CA . ARG A 1 84 ? -7.066 -5.910 2.986 1.00 97.06 84 ARG A CA 1
ATOM 681 C C . ARG A 1 84 ? -6.956 -5.159 4.309 1.00 97.06 84 ARG A C 1
ATOM 683 O O . ARG A 1 84 ? -5.896 -4.643 4.648 1.00 97.06 84 ARG A O 1
ATOM 690 N N . VAL A 1 85 ? -8.036 -5.155 5.084 1.00 98.00 85 VAL A N 1
ATOM 691 C CA . VAL A 1 85 ? -8.052 -4.682 6.476 1.00 98.00 85 VAL A CA 1
ATOM 692 C C . VAL A 1 85 ? -8.752 -5.725 7.329 1.00 98.00 85 VAL A C 1
ATOM 694 O O . VAL A 1 85 ? -9.833 -6.190 6.970 1.00 98.00 85 VAL A O 1
ATOM 697 N N . GLU A 1 86 ? -8.153 -6.073 8.461 1.00 98.25 86 GLU A N 1
ATOM 698 C CA . GLU A 1 86 ? -8.682 -7.059 9.393 1.00 98.25 86 GLU A CA 1
ATOM 699 C C . GLU A 1 86 ? -8.709 -6.541 10.819 1.00 98.25 86 GLU A C 1
ATOM 701 O O . GLU A 1 86 ? -7.761 -5.900 11.281 1.00 98.25 86 GLU A O 1
ATOM 706 N N . HIS A 1 87 ? -9.784 -6.868 11.532 1.00 95.81 87 HIS A N 1
ATOM 707 C CA . HIS A 1 87 ? -9.861 -6.691 12.974 1.00 95.81 87 HIS A CA 1
ATOM 708 C C . HIS A 1 87 ? -11.020 -7.515 13.576 1.00 95.81 87 HIS A C 1
ATOM 710 O O . HIS A 1 87 ? -12.182 -7.235 13.265 1.00 95.81 87 HIS A O 1
ATOM 716 N N . PRO A 1 88 ? -10.740 -8.459 14.501 1.00 95.94 88 PRO A N 1
ATOM 717 C CA . PRO A 1 88 ? -9.413 -9.015 14.809 1.00 95.94 88 PRO A CA 1
ATOM 718 C C . PRO A 1 88 ? -8.789 -9.732 13.588 1.00 95.94 88 PRO A C 1
ATOM 720 O O . PRO A 1 88 ? -9.480 -9.898 12.579 1.00 95.94 88 PRO A O 1
ATOM 723 N N . PRO A 1 89 ? -7.509 -10.158 13.650 1.00 95.50 89 PRO A N 1
ATOM 724 C CA . PRO A 1 89 ? -6.878 -10.908 12.562 1.00 95.50 89 PRO A CA 1
ATOM 725 C C . PRO A 1 89 ? -7.728 -12.118 12.148 1.00 95.50 89 PRO A C 1
ATOM 727 O O . PRO A 1 89 ? -8.261 -12.828 13.003 1.00 95.50 89 PRO A O 1
ATOM 730 N N . GLY A 1 90 ? -7.887 -12.324 10.841 1.00 94.62 90 GLY A N 1
ATOM 731 C CA . GLY A 1 90 ? -8.781 -13.329 10.256 1.00 94.62 90 GLY A CA 1
ATOM 732 C C . GLY A 1 90 ? -10.213 -12.851 9.976 1.00 94.62 90 GLY A C 1
ATOM 733 O O . GLY A 1 90 ? -10.914 -13.501 9.201 1.00 94.62 90 GLY A O 1
ATOM 734 N N . ILE A 1 91 ? -10.653 -11.711 10.527 1.00 96.56 91 ILE A N 1
ATOM 735 C CA . ILE A 1 91 ? -11.946 -11.095 10.185 1.00 96.56 91 ILE A CA 1
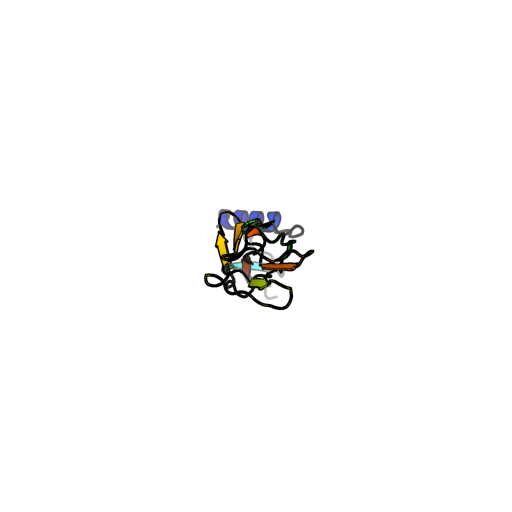ATOM 736 C C . ILE A 1 91 ? -11.721 -9.907 9.256 1.00 96.56 91 ILE A C 1
ATOM 738 O O . ILE A 1 91 ? -11.279 -8.843 9.687 1.00 96.56 91 ILE A O 1
ATOM 742 N N . ILE A 1 92 ? -12.068 -10.094 7.982 1.00 97.69 92 ILE A N 1
ATOM 743 C CA . ILE A 1 92 ? -11.942 -9.072 6.941 1.00 97.69 92 ILE A CA 1
ATOM 744 C C . ILE A 1 92 ? -13.049 -8.029 7.091 1.00 97.69 92 ILE A C 1
ATOM 746 O O . ILE A 1 92 ? -14.234 -8.359 7.150 1.00 97.69 92 ILE A O 1
ATOM 750 N N . LEU A 1 93 ? -12.650 -6.764 7.092 1.00 97.94 93 LEU A N 1
ATOM 751 C CA . LEU A 1 93 ? -13.541 -5.614 7.111 1.00 97.94 93 LEU A CA 1
ATOM 752 C C . LEU A 1 93 ? -13.737 -5.045 5.704 1.00 97.94 93 LEU A C 1
ATOM 754 O O . LEU A 1 93 ? -12.899 -5.225 4.819 1.00 97.94 93 LEU A O 1
ATOM 758 N N . ARG A 1 94 ? -14.832 -4.310 5.495 1.00 97.31 94 ARG A N 1
ATOM 759 C CA . ARG A 1 94 ? -15.183 -3.713 4.199 1.00 97.31 94 ARG A CA 1
ATOM 760 C C . ARG A 1 94 ? -14.995 -2.195 4.196 1.00 97.31 94 ARG A C 1
ATOM 762 O O . ARG A 1 94 ? -15.512 -1.488 5.066 1.00 97.31 94 ARG A O 1
ATOM 769 N N . GLU A 1 95 ? -14.305 -1.682 3.178 1.00 96.31 95 GLU A N 1
ATOM 770 C CA . GLU A 1 95 ? -14.169 -0.238 2.949 1.00 96.31 95 GLU A CA 1
ATOM 771 C C . GLU A 1 95 ? -15.551 0.392 2.687 1.00 96.31 95 GLU A C 1
ATOM 773 O O . GLU A 1 95 ? -16.435 -0.220 2.089 1.00 96.31 95 GLU A O 1
ATOM 778 N N . ASN A 1 96 ? -15.764 1.608 3.183 1.00 96.31 96 ASN A N 1
ATOM 779 C CA . ASN A 1 96 ? -17.025 2.357 3.226 1.00 96.31 96 ASN A CA 1
ATOM 780 C C . ASN A 1 96 ? -18.151 1.736 4.069 1.00 96.31 96 ASN A C 1
ATOM 782 O O . ASN A 1 96 ? -19.160 2.403 4.311 1.00 96.31 96 ASN A O 1
ATOM 786 N N . VAL A 1 97 ? -17.981 0.524 4.602 1.00 96.94 97 VAL A N 1
ATOM 787 C CA . VAL A 1 97 ? -18.928 -0.113 5.533 1.00 96.94 97 VAL A CA 1
ATOM 788 C C . VAL A 1 97 ? -18.385 -0.072 6.955 1.00 96.94 97 VAL A C 1
ATOM 790 O O . VAL A 1 97 ? -19.038 0.510 7.818 1.00 96.94 97 VAL A O 1
ATOM 793 N N . ASP A 1 98 ? -17.179 -0.588 7.172 1.00 98.19 98 ASP A N 1
ATOM 794 C CA . ASP A 1 98 ? -16.544 -0.730 8.487 1.00 98.19 98 ASP A CA 1
ATOM 795 C C . ASP A 1 98 ? -15.441 0.308 8.720 1.00 98.19 98 ASP A C 1
ATOM 797 O O . ASP A 1 98 ? -15.223 0.759 9.847 1.00 98.19 98 ASP A O 1
ATOM 801 N N . PHE A 1 99 ? -14.771 0.730 7.649 1.00 98.38 99 PHE A N 1
ATOM 802 C CA . PHE A 1 99 ? -13.710 1.735 7.670 1.00 98.38 99 PHE A CA 1
ATOM 803 C C . PHE A 1 99 ? -13.704 2.565 6.383 1.00 98.38 99 PHE A C 1
ATOM 805 O O . PHE A 1 99 ? -14.410 2.258 5.429 1.00 98.38 99 PHE A O 1
ATOM 812 N N . THR A 1 100 ? -12.903 3.621 6.351 1.00 98.12 100 THR A N 1
ATOM 813 C 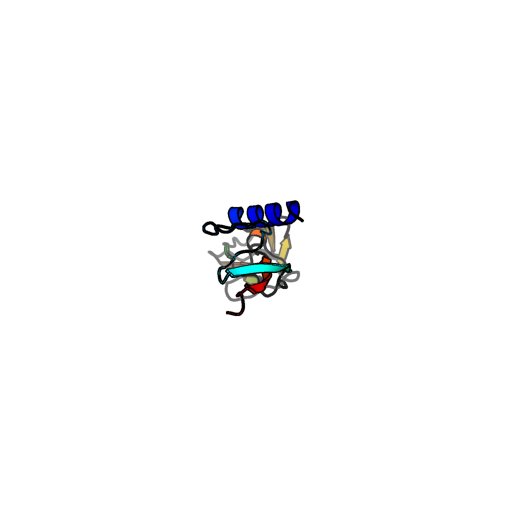CA . THR A 1 100 ? -12.618 4.440 5.164 1.00 98.12 100 THR A CA 1
ATOM 814 C C . THR A 1 100 ? -11.115 4.674 5.073 1.00 98.12 100 THR A C 1
ATOM 816 O O . THR A 1 100 ? -10.443 4.717 6.107 1.00 98.12 100 THR A O 1
ATOM 819 N N . VAL A 1 101 ? -10.584 4.809 3.858 1.00 97.88 101 VAL A N 1
ATOM 820 C CA . VAL A 1 101 ? -9.165 5.106 3.628 1.00 97.88 101 VAL A CA 1
ATOM 821 C C . VAL A 1 101 ? -9.032 6.511 3.061 1.00 97.88 101 VAL A C 1
ATOM 823 O O . VAL A 1 101 ? -9.606 6.834 2.021 1.00 97.88 101 VAL A O 1
ATOM 826 N N . ASN A 1 102 ? -8.241 7.349 3.724 1.00 96.81 102 ASN A N 1
ATOM 827 C CA . ASN A 1 102 ? -7.762 8.585 3.133 1.00 96.81 102 ASN A CA 1
ATOM 828 C C . ASN A 1 102 ? -6.412 8.306 2.469 1.00 96.81 102 ASN A C 1
ATOM 830 O O . ASN A 1 102 ? -5.380 8.233 3.135 1.00 96.81 102 ASN A O 1
ATOM 834 N N . TYR A 1 103 ? -6.434 8.125 1.151 1.00 94.75 103 TYR A N 1
ATOM 835 C CA . TYR A 1 103 ? -5.252 7.786 0.359 1.00 94.75 103 TYR A CA 1
ATOM 836 C C . TYR A 1 103 ? -4.216 8.922 0.319 1.00 94.75 103 TYR A C 1
ATOM 838 O O . TYR A 1 103 ? -3.025 8.637 0.225 1.00 94.75 103 TYR A O 1
ATOM 846 N N . GLU A 1 104 ? -4.635 10.182 0.439 1.00 92.25 104 GLU A N 1
ATOM 847 C CA . GLU A 1 104 ? -3.731 11.343 0.464 1.00 92.25 104 GLU A CA 1
ATOM 848 C C . GLU A 1 104 ? -3.060 11.491 1.830 1.00 92.25 104 GLU A C 1
ATOM 850 O O . GLU A 1 104 ? -1.843 11.621 1.953 1.00 92.25 104 GLU A O 1
ATOM 855 N N . GLN A 1 105 ? -3.856 11.380 2.893 1.00 95.75 105 GLN A N 1
ATOM 856 C CA . GLN A 1 105 ? -3.360 11.459 4.265 1.00 95.75 105 GLN A CA 1
ATOM 857 C C . GLN A 1 105 ? -2.785 10.135 4.765 1.00 95.75 105 GLN A C 1
ATOM 859 O O . GLN A 1 105 ? -2.231 10.106 5.859 1.00 95.75 105 GLN A O 1
ATOM 864 N N . GLN A 1 106 ? -2.862 9.058 3.983 1.00 96.69 106 GLN A N 1
ATOM 865 C CA . GLN A 1 106 ? -2.353 7.719 4.303 1.00 96.69 106 GLN A CA 1
ATOM 866 C C . GLN A 1 106 ? -2.921 7.189 5.629 1.00 96.69 106 GLN A C 1
ATOM 868 O O . GLN A 1 106 ? -2.207 6.615 6.448 1.00 96.69 106 GLN A O 1
ATOM 873 N N . THR A 1 107 ? -4.201 7.446 5.890 1.00 97.94 107 THR A N 1
ATOM 874 C CA . THR A 1 107 ? -4.866 7.062 7.140 1.00 97.94 107 THR A CA 1
ATOM 875 C C . THR A 1 107 ? -6.043 6.135 6.885 1.00 97.94 107 THR A C 1
ATOM 877 O O . THR A 1 107 ? -6.773 6.281 5.906 1.00 97.94 107 THR A O 1
ATOM 880 N N . ILE A 1 108 ? -6.256 5.198 7.807 1.00 98.00 108 ILE A N 1
ATOM 881 C CA . ILE A 1 108 ? -7.479 4.403 7.904 1.00 98.00 108 ILE A CA 1
ATOM 882 C C . ILE A 1 108 ? -8.307 4.927 9.067 1.00 98.00 108 ILE A C 1
ATOM 884 O O . ILE A 1 108 ? -7.830 4.984 10.202 1.00 98.00 108 ILE A O 1
ATOM 888 N N . LEU A 1 109 ? -9.556 5.285 8.783 1.00 98.44 109 LEU A N 1
ATOM 889 C CA . LEU A 1 109 ? -10.554 5.669 9.771 1.00 98.44 109 LEU A CA 1
ATOM 890 C C . LEU A 1 109 ? -11.583 4.546 9.913 1.00 98.44 109 LEU A C 1
ATOM 892 O O . LEU A 1 109 ? -12.403 4.325 9.022 1.00 98.44 109 LEU A O 1
ATOM 896 N N . PHE A 1 110 ? -11.579 3.870 11.057 1.00 98.44 110 PHE A N 1
ATOM 897 C CA . PHE A 1 110 ? -12.597 2.886 11.412 1.00 98.44 110 PHE A CA 1
ATOM 898 C C . PHE A 1 110 ? -13.885 3.586 11.859 1.00 98.44 110 PHE A C 1
ATOM 900 O O . PHE A 1 110 ? -13.849 4.512 12.673 1.00 98.44 110 PHE A O 1
ATOM 907 N N . LYS A 1 111 ? -15.052 3.122 11.394 1.00 97.81 111 LYS A N 1
ATOM 908 C CA . LYS A 1 111 ? -16.345 3.680 11.833 1.00 97.81 111 LYS A CA 1
ATOM 909 C C . LYS A 1 111 ? -16.585 3.424 13.322 1.00 97.81 111 LYS A C 1
ATOM 911 O O . LYS A 1 111 ? -17.019 4.318 14.060 1.00 97.81 111 LYS A O 1
ATOM 916 N N . ARG A 1 112 ? -16.255 2.214 13.781 1.00 96.44 112 ARG A N 1
ATOM 917 C CA . ARG A 1 112 ? -16.263 1.812 15.195 1.00 96.44 112 ARG A CA 1
ATOM 918 C C . ARG A 1 112 ? -14.826 1.637 15.688 1.00 96.44 112 ARG A C 1
ATOM 920 O O . ARG A 1 112 ? -14.017 1.097 14.942 1.00 96.44 112 ARG A O 1
ATOM 927 N N . PRO A 1 113 ? -14.492 2.088 16.907 1.00 97.38 113 PRO A N 1
ATOM 928 C CA . PRO A 1 113 ? -13.129 1.963 17.400 1.00 97.38 113 PRO A CA 1
ATOM 929 C C . PRO A 1 113 ? -12.772 0.475 17.570 1.00 97.38 113 PRO A C 1
ATOM 931 O O . PRO A 1 113 ? -13.562 -0.265 18.167 1.00 97.38 113 PRO A O 1
ATOM 934 N N . PRO A 1 114 ? -11.614 0.018 17.061 1.00 97.19 114 PRO A N 1
ATOM 935 C CA . PRO A 1 114 ? -11.155 -1.348 17.271 1.00 97.19 114 PRO A CA 1
ATOM 936 C C . PRO A 1 114 ? -11.036 -1.678 18.761 1.00 97.19 114 PRO A C 1
ATOM 938 O O . PRO A 1 114 ? -10.528 -0.870 19.548 1.00 97.19 114 PRO A O 1
ATOM 941 N N . LYS A 1 115 ? -11.488 -2.872 19.158 1.00 96.88 115 LYS A N 1
ATOM 942 C CA . LYS A 1 115 ? -11.420 -3.344 20.551 1.00 96.88 115 LYS A CA 1
ATOM 943 C C . LYS A 1 115 ? -9.973 -3.379 21.045 1.00 96.88 115 LYS A C 1
ATOM 945 O O . LYS A 1 115 ? -9.038 -3.510 20.253 1.00 96.88 115 LYS A O 1
ATOM 950 N N . LYS A 1 116 ? -9.786 -3.295 22.366 1.00 97.69 116 LYS A N 1
ATOM 951 C CA . LYS A 1 116 ? -8.456 -3.379 22.976 1.00 97.69 116 LYS A CA 1
ATOM 952 C C . LYS A 1 116 ? -7.790 -4.720 22.647 1.00 97.69 116 LYS A C 1
ATOM 954 O O . LYS A 1 116 ? -8.401 -5.767 22.840 1.00 97.69 116 LYS A O 1
ATOM 959 N N . GLY A 1 117 ? -6.551 -4.679 22.172 1.00 96.88 117 GLY A N 1
ATOM 960 C CA . GLY A 1 117 ? -5.746 -5.870 21.905 1.00 96.88 117 GLY A CA 1
ATOM 961 C C . GLY A 1 117 ? -4.392 -5.516 21.299 1.00 96.88 117 GLY A C 1
ATOM 962 O O . GLY A 1 117 ? -4.226 -4.430 20.748 1.00 96.88 117 GLY A O 1
ATOM 963 N N . ASN A 1 118 ? -3.423 -6.420 21.439 1.00 97.44 118 ASN A N 1
ATOM 964 C CA . ASN A 1 118 ? -2.086 -6.235 20.883 1.00 97.44 118 ASN A CA 1
ATOM 965 C C . ASN A 1 118 ? -2.044 -6.706 19.427 1.00 97.44 118 ASN A C 1
ATOM 967 O O . ASN A 1 118 ? -2.493 -7.817 19.156 1.00 97.44 118 ASN A O 1
ATOM 971 N N . GLU A 1 119 ? -1.531 -5.869 18.522 1.00 97.19 119 GLU A N 1
ATOM 972 C CA . GLU A 1 119 ? -1.409 -6.153 17.083 1.00 97.19 119 GLU A CA 1
ATOM 973 C C . GLU A 1 119 ? -2.687 -6.741 16.453 1.00 97.19 119 GLU A C 1
ATOM 975 O O . GLU A 1 119 ? -2.651 -7.547 15.524 1.00 97.19 119 GLU A O 1
ATOM 980 N N . ASN A 1 120 ? -3.848 -6.361 16.986 1.00 97.56 120 ASN A N 1
ATOM 981 C CA . ASN A 1 120 ? -5.132 -6.954 16.636 1.00 97.56 120 ASN A CA 1
ATOM 982 C C . ASN A 1 120 ? -5.807 -6.268 15.442 1.00 97.56 120 ASN A C 1
ATOM 984 O O . ASN A 1 120 ? -6.982 -6.520 15.173 1.00 97.56 120 ASN A O 1
ATOM 988 N N . ILE A 1 121 ? -5.093 -5.379 14.763 1.00 98.44 121 ILE A N 1
ATOM 989 C CA . ILE A 1 121 ? -5.493 -4.735 13.519 1.00 98.44 121 ILE A CA 1
ATOM 990 C C . ILE A 1 121 ? -4.407 -5.062 12.502 1.00 98.44 121 ILE A C 1
ATOM 992 O O . ILE A 1 121 ? -3.248 -4.726 12.737 1.00 98.44 121 ILE A O 1
ATOM 996 N N . VAL A 1 122 ? -4.774 -5.685 11.384 1.00 98.38 122 VAL A N 1
ATOM 997 C CA . VAL A 1 122 ? -3.840 -6.025 10.301 1.00 98.38 122 VAL A CA 1
ATOM 998 C C . VAL A 1 122 ? -4.290 -5.321 9.038 1.00 98.38 122 VAL A C 1
ATOM 1000 O O . VAL A 1 122 ? -5.446 -5.428 8.634 1.00 98.38 122 VAL A O 1
ATOM 1003 N N . ILE A 1 123 ? -3.383 -4.578 8.420 1.00 98.06 123 ILE A N 1
ATOM 1004 C CA . ILE A 1 123 ? -3.643 -3.846 7.188 1.00 98.06 123 ILE A CA 1
ATOM 1005 C C . ILE A 1 123 ? -2.615 -4.300 6.160 1.00 98.06 123 ILE A C 1
ATOM 1007 O O . ILE A 1 123 ? -1.412 -4.170 6.376 1.00 98.06 123 ILE A O 1
ATOM 1011 N N . THR A 1 124 ? -3.099 -4.824 5.041 1.00 97.44 124 THR A N 1
ATOM 1012 C CA . THR A 1 124 ? -2.284 -5.224 3.895 1.00 97.44 124 THR A CA 1
ATOM 1013 C C . THR A 1 124 ? -2.568 -4.286 2.736 1.00 97.44 124 THR A C 1
ATOM 1015 O O . THR A 1 124 ? -3.731 -4.015 2.417 1.00 97.44 124 THR A O 1
ATOM 1018 N N . TYR A 1 125 ? -1.518 -3.777 2.104 1.00 95.25 125 TYR A N 1
ATOM 1019 C CA . TYR A 1 125 ? -1.636 -2.864 0.975 1.00 95.25 125 TYR A CA 1
ATOM 1020 C C . TYR A 1 125 ? -0.366 -2.849 0.123 1.00 95.25 125 TYR A C 1
ATOM 1022 O O . TYR A 1 125 ? 0.700 -3.258 0.572 1.00 95.25 125 TYR A O 1
ATOM 1030 N N . TYR A 1 126 ? -0.469 -2.335 -1.100 1.00 92.31 126 TYR A N 1
ATOM 1031 C CA . TYR A 1 126 ? 0.698 -2.053 -1.937 1.00 92.31 126 TYR A CA 1
ATOM 1032 C C . TYR A 1 126 ? 1.154 -0.609 -1.746 1.00 92.31 126 TYR A C 1
ATOM 1034 O O . TYR A 1 126 ? 0.330 0.304 -1.816 1.00 92.31 126 TYR A O 1
ATOM 1042 N N . ASP A 1 127 ? 2.449 -0.389 -1.531 1.00 89.62 127 ASP A N 1
ATOM 1043 C CA . ASP A 1 127 ? 3.031 0.956 -1.454 1.00 89.62 127 ASP A CA 1
ATOM 1044 C C . ASP A 1 127 ? 2.963 1.627 -2.831 1.00 89.62 127 ASP A C 1
ATOM 1046 O O . ASP A 1 127 ? 3.583 1.165 -3.791 1.00 89.62 127 ASP A O 1
ATOM 1050 N N . ARG A 1 128 ? 2.217 2.731 -2.934 1.00 87.06 128 ARG A N 1
ATOM 1051 C CA . ARG A 1 128 ? 2.014 3.478 -4.184 1.00 87.06 128 ARG A CA 1
ATOM 1052 C C . ARG A 1 128 ? 3.330 3.929 -4.811 1.00 87.06 128 ARG A C 1
ATOM 1054 O O . ARG A 1 128 ? 3.408 4.003 -6.031 1.00 87.06 128 ARG A O 1
ATOM 1061 N N . ASN A 1 129 ? 4.348 4.205 -4.000 1.00 83.56 129 ASN A N 1
ATOM 1062 C CA . ASN A 1 129 ? 5.630 4.725 -4.467 1.00 83.56 129 ASN A CA 1
ATOM 1063 C C . ASN A 1 129 ? 6.582 3.625 -4.958 1.00 83.56 129 ASN A C 1
ATOM 1065 O O . ASN A 1 129 ? 7.615 3.936 -5.543 1.00 83.56 129 ASN A O 1
ATOM 1069 N N . LYS A 1 130 ? 6.262 2.349 -4.708 1.00 77.56 130 LYS A N 1
ATOM 1070 C CA . LYS A 1 130 ? 7.092 1.188 -5.087 1.00 77.56 130 LYS A CA 1
ATOM 1071 C C . LYS A 1 130 ? 6.483 0.351 -6.205 1.00 77.56 130 LYS A C 1
ATOM 1073 O O . LYS A 1 130 ? 6.983 -0.720 -6.527 1.00 77.56 130 LYS A O 1
ATOM 1078 N N . VAL A 1 131 ? 5.385 0.823 -6.777 1.00 68.75 131 VAL A N 1
ATOM 1079 C CA . VAL A 1 131 ? 4.746 0.223 -7.945 1.00 68.75 131 VAL A CA 1
ATOM 1080 C C . VAL A 1 131 ? 5.455 0.823 -9.157 1.00 68.75 131 VAL A C 1
ATOM 1082 O O . VAL A 1 131 ? 5.100 1.907 -9.610 1.00 68.75 131 VAL A O 1
ATOM 1085 N N . TYR A 1 132 ? 6.512 0.158 -9.623 1.00 61.41 132 TYR A N 1
ATOM 1086 C CA . TYR A 1 132 ? 7.271 0.594 -10.797 1.00 61.41 132 TYR A CA 1
ATOM 1087 C C . TYR A 1 132 ? 6.525 0.212 -12.079 1.00 61.41 132 TYR A C 1
ATOM 1089 O O . TYR A 1 132 ? 6.182 -0.952 -12.271 1.00 61.41 132 TYR A O 1
ATOM 1097 N N . GLU A 1 133 ? 6.295 1.160 -12.985 1.00 56.31 133 GLU A N 1
ATOM 1098 C CA . GLU A 1 133 ? 5.951 0.805 -14.364 1.00 56.31 133 GLU A CA 1
ATOM 1099 C C . GLU A 1 133 ? 7.211 0.237 -15.025 1.00 56.31 133 GLU A C 1
ATOM 1101 O O . GLU A 1 133 ? 8.241 0.907 -15.093 1.00 56.31 133 GLU A O 1
ATOM 1106 N N . ILE A 1 134 ? 7.163 -1.026 -15.455 1.00 53.88 134 ILE A N 1
ATOM 1107 C CA . ILE A 1 134 ? 8.283 -1.626 -16.180 1.00 53.88 134 ILE A CA 1
ATOM 1108 C C . ILE A 1 134 ? 8.267 -1.054 -17.599 1.00 53.88 134 ILE A C 1
ATOM 1110 O O . ILE A 1 134 ? 7.365 -1.347 -18.389 1.00 53.88 134 ILE A O 1
ATOM 1114 N N . LEU A 1 135 ? 9.262 -0.222 -17.905 1.00 53.94 135 LEU A N 1
ATOM 1115 C CA . LEU A 1 135 ? 9.492 0.315 -19.239 1.00 53.94 135 LEU A CA 1
ATOM 1116 C C . LEU A 1 135 ? 10.344 -0.673 -20.041 1.00 53.94 135 LEU A C 1
ATOM 1118 O O . LEU A 1 135 ? 11.494 -0.927 -19.684 1.00 53.94 135 LEU A O 1
ATOM 1122 N N . TYR A 1 136 ? 9.797 -1.220 -21.127 1.00 58.25 136 TYR A N 1
ATOM 1123 C CA . TYR A 1 136 ? 10.582 -1.995 -22.085 1.00 58.25 136 TYR A CA 1
ATOM 1124 C C . TYR A 1 136 ? 10.991 -1.107 -23.253 1.00 58.25 136 TYR A C 1
ATOM 1126 O O . TYR A 1 136 ? 10.149 -0.507 -23.922 1.00 58.25 136 TYR A O 1
ATOM 1134 N N . LEU A 1 137 ? 12.288 -1.098 -23.541 1.00 54.72 137 LEU A N 1
ATOM 1135 C CA . LEU A 1 137 ? 12.835 -0.558 -24.777 1.00 54.72 137 LEU A CA 1
ATOM 1136 C C . LEU A 1 137 ? 13.198 -1.740 -25.672 1.00 54.72 137 LEU A C 1
ATOM 1138 O O . LEU A 1 137 ? 14.062 -2.546 -25.331 1.00 54.72 137 LEU A O 1
ATOM 1142 N N . THR A 1 138 ? 12.512 -1.874 -26.804 1.00 60.41 138 THR A N 1
ATOM 1143 C CA . THR A 1 138 ? 12.862 -2.873 -27.820 1.00 60.41 138 THR A CA 1
ATOM 1144 C C . THR A 1 138 ? 13.685 -2.193 -28.901 1.00 60.41 138 THR A C 1
ATOM 1146 O O . THR A 1 138 ? 13.187 -1.290 -29.567 1.00 60.41 138 THR A O 1
ATOM 1149 N N . MET A 1 139 ? 14.926 -2.633 -29.102 1.00 60.03 139 MET A N 1
ATOM 1150 C CA . MET A 1 139 ? 15.771 -2.158 -30.196 1.00 60.03 139 MET A CA 1
ATOM 1151 C C . MET A 1 139 ? 15.765 -3.184 -31.331 1.00 60.03 139 MET A C 1
ATOM 1153 O O . MET A 1 139 ? 16.135 -4.338 -31.131 1.00 60.03 139 MET A O 1
ATOM 1157 N N . SER A 1 140 ? 15.346 -2.756 -32.518 1.00 67.44 140 SER A N 1
ATOM 1158 C CA . SER A 1 140 ? 15.429 -3.528 -33.760 1.00 67.44 140 SER A CA 1
ATOM 1159 C C . SER A 1 140 ? 16.490 -2.909 -34.655 1.00 67.44 140 SER A C 1
ATOM 1161 O O . SER A 1 140 ? 16.471 -1.699 -34.881 1.00 67.44 140 SER A O 1
ATOM 1163 N N . VAL A 1 141 ? 17.408 -3.731 -35.157 1.00 61.25 141 VAL A N 1
ATOM 1164 C CA . VAL A 1 141 ? 18.515 -3.282 -36.003 1.00 61.25 141 VAL A CA 1
ATOM 1165 C C . VAL A 1 141 ? 18.648 -4.231 -37.187 1.00 61.25 141 VAL A C 1
ATOM 1167 O O . VAL A 1 141 ? 18.777 -5.439 -36.998 1.00 61.25 141 VAL A O 1
ATOM 1170 N N . VAL A 1 142 ? 18.603 -3.687 -38.399 1.00 65.56 142 VAL A N 1
ATOM 1171 C CA . VAL A 1 142 ? 18.816 -4.420 -39.648 1.00 65.56 142 VAL A CA 1
ATOM 1172 C C . VAL A 1 142 ? 20.169 -4.015 -40.203 1.00 65.56 142 VAL A C 1
ATOM 1174 O O . VAL A 1 142 ? 20.420 -2.837 -40.452 1.00 65.56 142 VAL A O 1
ATOM 1177 N N . TYR A 1 143 ? 21.036 -5.001 -40.411 1.00 60.75 143 TYR A N 1
ATOM 1178 C CA . TYR A 1 143 ? 22.326 -4.802 -41.057 1.00 60.75 143 TYR A CA 1
ATOM 1179 C C . TYR A 1 143 ? 22.313 -5.414 -42.452 1.00 60.75 143 TYR A C 1
ATOM 1181 O O . TYR A 1 143 ? 21.792 -6.515 -42.647 1.00 60.75 143 TYR A O 1
ATOM 1189 N N . ARG A 1 144 ? 22.941 -4.735 -43.410 1.00 57.97 144 ARG A N 1
ATOM 1190 C CA . ARG A 1 144 ? 23.281 -5.311 -44.7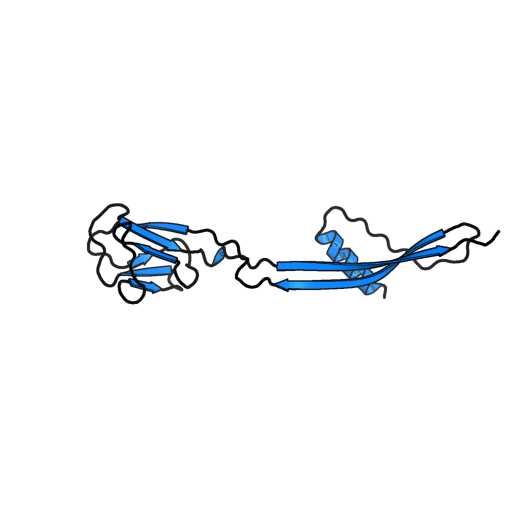11 1.00 57.97 144 ARG A CA 1
ATOM 1191 C C . ARG A 1 144 ? 24.762 -5.615 -44.755 1.00 57.97 144 ARG A C 1
ATOM 1193 O O . ARG A 1 144 ? 25.594 -4.778 -44.421 1.00 57.97 144 ARG A O 1
ATOM 1200 N N . ILE A 1 145 ? 25.084 -6.825 -45.186 1.00 57.53 145 ILE A N 1
ATOM 1201 C CA . ILE A 1 145 ? 26.458 -7.240 -45.432 1.00 57.53 145 ILE A CA 1
ATOM 1202 C C . ILE A 1 145 ? 26.664 -7.198 -46.933 1.00 57.53 145 ILE A C 1
ATOM 1204 O O . ILE A 1 145 ? 25.956 -7.871 -47.682 1.00 57.53 145 ILE A O 1
ATOM 1208 N N . HIS A 1 146 ? 27.635 -6.409 -47.361 1.00 60.75 146 HIS A N 1
ATOM 1209 C CA . HIS A 1 146 ? 28.056 -6.373 -48.742 1.00 60.75 146 HIS A CA 1
ATOM 1210 C C . HIS A 1 146 ? 29.421 -7.036 -48.861 1.00 60.75 146 HIS A C 1
ATOM 1212 O O . HIS A 1 146 ? 30.354 -6.707 -48.128 1.00 60.75 146 HIS A O 1
ATOM 1218 N N . ILE A 1 147 ? 29.518 -7.979 -49.791 1.00 61.81 147 ILE A N 1
ATOM 1219 C CA . ILE A 1 147 ? 30.752 -8.687 -50.105 1.00 61.81 147 ILE A CA 1
ATOM 1220 C C . ILE A 1 147 ? 31.140 -8.271 -51.515 1.00 61.81 147 ILE A C 1
ATOM 1222 O O . ILE A 1 147 ? 30.395 -8.510 -52.463 1.00 61.81 147 ILE A O 1
ATOM 1226 N N . TYR A 1 148 ? 32.299 -7.642 -51.634 1.00 63.25 148 TYR A N 1
ATOM 1227 C CA . TYR A 1 148 ? 32.911 -7.312 -52.908 1.00 63.25 148 TYR A CA 1
ATOM 1228 C C . TYR A 1 148 ? 34.101 -8.225 -53.086 1.00 63.25 148 TYR A C 1
ATOM 1230 O O . TYR A 1 148 ? 34.996 -8.260 -52.250 1.00 63.25 148 TYR A O 1
ATOM 1238 N N . SER A 1 149 ? 34.105 -8.962 -54.182 1.00 60.97 149 SER A N 1
ATOM 1239 C CA . SER A 1 149 ? 35.274 -9.688 -54.640 1.00 60.97 149 SER A CA 1
ATOM 1240 C C . SER A 1 149 ? 35.461 -9.342 -56.103 1.00 60.97 149 SER A C 1
ATOM 1242 O O . SER A 1 149 ? 34.482 -9.178 -56.837 1.00 60.97 149 SER A O 1
ATOM 1244 N N . LYS A 1 150 ? 36.711 -9.163 -56.513 1.00 62.56 150 LYS A N 1
ATOM 1245 C CA . LYS A 1 150 ? 37.030 -9.028 -57.925 1.00 62.56 150 LYS A CA 1
ATOM 1246 C C . LYS A 1 150 ? 36.988 -10.439 -58.506 1.00 62.56 150 LYS A C 1
ATOM 1248 O O . LYS A 1 150 ? 37.693 -11.305 -57.994 1.00 62.56 150 LYS A O 1
ATOM 1253 N N . ASP A 1 151 ? 36.130 -10.666 -59.500 1.00 61.53 151 ASP A N 1
ATOM 1254 C CA . ASP A 1 151 ? 36.127 -11.936 -60.234 1.00 61.53 151 ASP A CA 1
ATOM 1255 C C . ASP A 1 151 ? 37.550 -12.150 -60.800 1.00 61.53 151 ASP A C 1
ATOM 1257 O O . ASP A 1 151 ? 38.127 -11.173 -61.302 1.00 61.53 151 ASP A O 1
ATOM 1261 N N . PRO A 1 152 ? 38.155 -13.339 -60.618 1.00 58.84 152 PRO A N 1
ATOM 1262 C CA . PRO A 1 152 ? 39.547 -13.596 -60.981 1.00 58.84 152 PRO A CA 1
ATOM 1263 C C . PRO A 1 152 ? 39.839 -13.428 -62.476 1.00 58.84 152 PRO A C 1
ATOM 1265 O O . PRO A 1 152 ? 38.954 -13.722 -63.312 1.00 58.84 152 PRO A O 1
#

pLDDT: mean 74.89, std 20.95, range [37.22, 98.44]